Protein AF-A0A1V6MIN6-F1 (afdb_monomer)

Nearest PDB structures (foldseek):
  6jpa-assembly1_E  TM=4.169E-01  e=8.952E+00  Oryctolagus cuniculus
  7nsu-assembly1_D  TM=4.242E-01  e=9.442E+00  Escherichia coli

Organism: NCBI:txid114686

Solvent-accessible surface area (backbone atoms only — not comparable to full-atom values): 8311 Å² total; per-residue (Å²): 133,84,65,59,93,92,43,59,72,73,73,66,57,72,94,67,82,80,57,77,78,32,64,37,93,43,97,45,47,64,59,23,48,48,50,57,53,72,71,39,92,81,58,50,71,72,48,52,52,35,49,52,44,33,52,49,27,52,51,51,39,53,54,40,40,74,66,51,39,72,74,76,47,54,75,65,58,51,48,51,51,51,44,48,50,52,52,46,46,50,54,49,50,52,35,48,49,52,23,52,53,42,21,55,75,61,67,69,44,91,79,42,38,51,70,38,47,52,50,30,45,51,48,36,50,50,44,26,54,50,39,52,52,71,68,52,78,74,82,83,71,83,82,125

pLDDT: mean 88.22, std 13.12, range [36.19, 98.5]

Radius of gyration: 17.59 Å; Cα contacts (8 Å, |Δi|>4): 104; chains: 1; bounding box: 48×38×45 Å

Mean predicted aligned error: 6.22 Å

Secondary structure (DSSP, 8-state):
-PPPTT-GGGS---S-PPPGGGGSSSS-HHHHHHHHHHT-TT--HHHHHHHHHHHHHHHHHHHHIIIIIHHHS-HHHHHHHHHHHHHHHHHHHHHHHHHHHHHHHTTS-TTTTHHHHHHHHHHHHHHHHHHHHHTSPPGGGS--

Foldseek 3Di:
DDDPPPCVLVVVPQPDDDDPQQVDDDVDSLVSLLCVQCVDPLQDPLLVVLSVLLVVLVVVLVVLCVPPVVVPDDPSLVVVLVSVLSVLSVQLVVLVCQQVVQCVVVPVDVVTSVVSSVVNSVSSVVSSVVSNVSSDPDPVPPPD

Sequence (144 aa):
MSFPEGWEWLGEGPAWDPPAELRQPTQVWVHNLVVSMLSSEFLGNASVSLVGEVLTQYSEFNAWVATEGKRTLDARELLARAGALDTLTARAYEAWTAFRTRYEAEGRKVGAAEEERLALNATLRSIAAELEALRRPDERGMAG

Structure (mmCIF, N/CA/C/O backbone):
data_AF-A0A1V6MIN6-F1
#
_entry.id   AF-A0A1V6MIN6-F1
#
loop_
_atom_site.group_PDB
_atom_site.id
_atom_site.type_symbol
_atom_site.label_atom_id
_atom_site.label_alt_id
_atom_site.label_comp_id
_atom_site.label_asym_id
_atom_site.label_entity_id
_atom_site.label_seq_id
_atom_site.pdbx_PDB_ins_code
_atom_site.Cartn_x
_atom_site.Cartn_y
_atom_site.Cartn_z
_atom_site.occupancy
_atom_site.B_iso_or_equiv
_atom_site.auth_seq_id
_atom_site.auth_comp_id
_atom_site.auth_asym_id
_atom_site.auth_atom_id
_atom_site.pdbx_PDB_model_num
ATOM 1 N N . MET A 1 1 ? 0.755 -26.790 -19.795 1.00 55.09 1 MET A N 1
ATOM 2 C CA . MET A 1 1 ? 1.716 -26.594 -20.901 1.00 55.09 1 MET A CA 1
ATOM 3 C C . MET A 1 1 ? 3.072 -26.353 -20.264 1.00 55.09 1 MET A C 1
ATOM 5 O O . MET A 1 1 ? 3.109 -25.610 -19.295 1.00 55.09 1 MET A O 1
ATOM 9 N N . SER A 1 2 ? 4.137 -27.016 -20.716 1.00 75.81 2 SER A N 1
ATOM 10 C CA . SER A 1 2 ? 5.503 -26.710 -20.272 1.00 75.81 2 SER A CA 1
ATOM 11 C C . SER A 1 2 ? 6.017 -25.503 -21.054 1.00 75.81 2 SER A C 1
ATOM 13 O O . SER A 1 2 ? 5.891 -25.483 -22.280 1.00 75.81 2 SER A O 1
ATOM 15 N N . PHE A 1 3 ? 6.551 -24.499 -20.361 1.00 76.44 3 PHE A N 1
ATOM 16 C CA . PHE A 1 3 ? 7.199 -23.364 -21.016 1.00 76.44 3 PHE A CA 1
ATOM 17 C C . PHE A 1 3 ? 8.518 -23.805 -21.681 1.00 76.44 3 PHE A C 1
ATOM 19 O O . PHE A 1 3 ? 9.113 -24.790 -21.237 1.00 76.44 3 PHE A O 1
ATOM 26 N N . PRO A 1 4 ? 8.961 -23.125 -22.757 1.00 82.12 4 PRO A N 1
ATOM 27 C CA . PRO A 1 4 ? 10.313 -23.282 -23.291 1.00 82.12 4 PRO A CA 1
ATOM 28 C C . PRO A 1 4 ? 11.392 -22.985 -22.238 1.00 82.12 4 PRO A C 1
ATOM 30 O O . PRO A 1 4 ? 11.137 -22.258 -21.278 1.00 82.12 4 PRO A O 1
ATOM 33 N N . GLU A 1 5 ? 12.602 -23.500 -22.455 1.00 75.00 5 GLU A N 1
ATOM 34 C CA . GLU A 1 5 ? 13.760 -23.220 -21.598 1.00 75.00 5 GLU A CA 1
ATOM 35 C C . GLU A 1 5 ? 14.032 -21.704 -21.527 1.00 75.00 5 GLU A C 1
ATOM 37 O O . GLU A 1 5 ? 14.109 -21.024 -22.555 1.00 75.00 5 GLU A O 1
ATOM 42 N N . GLY A 1 6 ? 14.127 -21.160 -20.312 1.00 74.31 6 GLY A N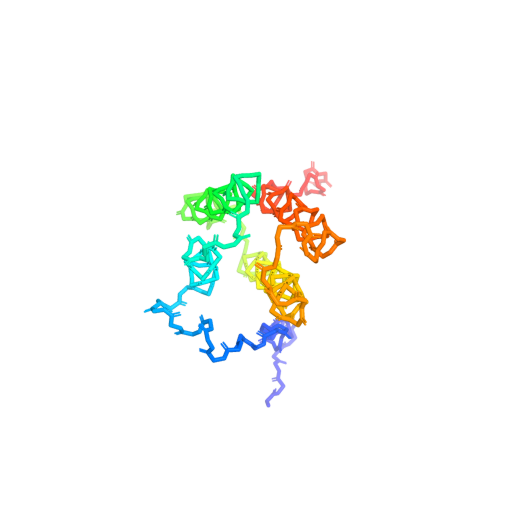 1
ATOM 43 C CA . GLY A 1 6 ? 14.308 -19.728 -20.051 1.00 74.31 6 GLY A CA 1
ATOM 44 C C . GLY A 1 6 ? 13.011 -18.908 -19.990 1.00 74.31 6 GLY A C 1
ATOM 45 O O . GLY A 1 6 ? 13.075 -17.686 -19.843 1.00 74.31 6 GLY A O 1
ATOM 46 N N . TRP A 1 7 ? 11.842 -19.546 -20.116 1.00 79.44 7 TRP A N 1
ATOM 47 C CA . TRP A 1 7 ? 10.507 -18.925 -20.043 1.00 79.44 7 TRP A CA 1
ATOM 48 C C . TRP A 1 7 ? 9.707 -19.383 -18.814 1.00 79.44 7 TRP A C 1
ATOM 50 O O . TRP A 1 7 ? 8.533 -19.048 -18.671 1.00 79.44 7 TRP A O 1
ATOM 60 N N . GLU A 1 8 ? 10.327 -20.134 -17.907 1.00 82.19 8 GLU A N 1
ATOM 61 C CA . GLU A 1 8 ? 9.694 -20.688 -16.706 1.00 82.19 8 GLU A CA 1
ATOM 62 C C . GLU A 1 8 ? 9.149 -19.590 -15.778 1.00 82.19 8 GLU A C 1
ATOM 64 O O . GLU A 1 8 ? 8.112 -19.779 -15.143 1.00 82.19 8 GLU A O 1
ATOM 69 N N . TRP A 1 9 ? 9.778 -18.410 -15.795 1.00 74.69 9 TRP A N 1
ATOM 70 C CA . TRP A 1 9 ? 9.371 -17.217 -15.044 1.00 74.69 9 TRP A CA 1
ATOM 71 C C . TRP A 1 9 ? 8.001 -16.653 -15.464 1.00 74.69 9 TRP A C 1
ATOM 73 O O . TRP A 1 9 ? 7.414 -15.868 -14.730 1.00 74.69 9 TRP A O 1
ATOM 83 N N . LEU A 1 10 ? 7.449 -17.059 -16.615 1.00 70.06 10 LEU A N 1
ATOM 84 C CA . LEU A 1 10 ? 6.085 -16.692 -17.026 1.00 70.06 10 LEU A CA 1
ATOM 85 C C . LEU A 1 10 ? 5.001 -17.520 -16.321 1.00 70.06 10 LEU A C 1
ATOM 87 O O . LEU A 1 10 ? 3.830 -17.143 -16.341 1.00 70.06 10 LEU A O 1
ATOM 91 N N . GLY A 1 11 ? 5.370 -18.658 -15.726 1.00 65.31 11 GLY A N 1
ATOM 92 C CA . GLY A 1 11 ? 4.480 -19.464 -14.888 1.00 65.31 11 GLY A CA 1
ATOM 93 C C . GLY A 1 11 ? 4.372 -18.953 -13.450 1.00 65.31 11 GLY A C 1
ATOM 94 O O . GLY A 1 11 ? 3.456 -19.350 -12.731 1.00 65.31 11 GLY A O 1
ATOM 95 N N . GLU A 1 12 ? 5.278 -18.062 -13.044 1.00 66.88 12 GLU A N 1
ATOM 96 C CA . GLU A 1 12 ? 5.282 -17.372 -11.755 1.00 66.88 12 GLU A CA 1
ATOM 97 C C . GLU A 1 12 ? 4.253 -16.229 -11.807 1.00 66.88 12 GLU A C 1
ATOM 99 O O . GLU A 1 12 ? 4.586 -15.048 -11.868 1.00 66.88 12 GLU A O 1
ATOM 104 N N . GLY A 1 13 ? 2.967 -16.586 -11.887 1.00 56.53 13 GLY A N 1
ATOM 105 C CA . GLY A 1 13 ? 1.870 -15.621 -11.796 1.00 56.53 13 GLY A CA 1
ATOM 106 C C . GLY A 1 13 ? 1.891 -14.855 -10.464 1.00 56.53 13 GLY A C 1
ATOM 107 O O . GLY A 1 13 ? 2.615 -15.243 -9.542 1.00 56.53 13 GLY A O 1
ATOM 108 N N . PRO A 1 14 ? 1.091 -13.780 -10.327 1.00 58.66 14 PRO A N 1
ATOM 109 C CA . PRO A 1 14 ? 1.035 -13.016 -9.087 1.00 58.66 14 PRO A CA 1
ATOM 110 C C . PRO A 1 14 ? 0.727 -13.959 -7.922 1.00 58.66 14 PRO A C 1
ATOM 112 O O . PRO A 1 14 ? -0.258 -14.697 -7.944 1.00 58.66 14 PRO A O 1
ATOM 115 N N . ALA A 1 15 ? 1.599 -13.958 -6.913 1.00 68.50 15 ALA A N 1
ATOM 116 C CA . ALA A 1 15 ? 1.513 -14.886 -5.784 1.00 68.50 15 ALA A CA 1
ATOM 117 C C . ALA A 1 15 ? 0.253 -14.668 -4.925 1.00 68.50 15 ALA A C 1
ATOM 119 O O . ALA A 1 15 ? -0.088 -15.512 -4.097 1.00 68.50 15 ALA A O 1
ATOM 120 N N . TRP A 1 16 ? -0.432 -13.539 -5.116 1.00 82.12 16 TRP A N 1
ATOM 121 C CA . TRP A 1 16 ? -1.576 -13.116 -4.330 1.00 82.12 16 TRP A CA 1
ATOM 122 C C . TRP A 1 16 ? -2.789 -12.834 -5.218 1.00 82.12 16 TRP A C 1
ATOM 124 O O . TRP A 1 16 ? -2.714 -12.042 -6.156 1.00 82.12 16 TRP A O 1
ATOM 134 N N . ASP A 1 17 ? -3.917 -13.469 -4.892 1.00 85.62 17 ASP A N 1
ATOM 135 C CA . ASP A 1 17 ? -5.219 -13.141 -5.471 1.00 85.62 17 ASP A CA 1
ATOM 136 C C . ASP A 1 17 ? -5.906 -12.086 -4.586 1.00 85.62 17 ASP A C 1
ATOM 138 O O . ASP A 1 17 ? -6.202 -12.373 -3.418 1.00 85.62 17 ASP A O 1
ATOM 142 N N . PRO A 1 18 ? -6.164 -10.867 -5.092 1.00 87.06 18 PRO A N 1
ATOM 143 C CA . PRO A 1 18 ? -6.793 -9.821 -4.303 1.00 87.06 18 PRO A CA 1
ATOM 144 C C . PRO A 1 18 ? -8.218 -10.223 -3.883 1.00 87.06 18 PRO A C 1
ATOM 146 O O . PRO A 1 18 ? -9.018 -10.690 -4.710 1.00 87.06 18 PRO A O 1
ATOM 149 N N . PRO A 1 19 ? -8.593 -9.960 -2.621 1.00 92.00 19 PRO A N 1
ATOM 150 C CA . PRO A 1 19 ? -9.938 -10.206 -2.117 1.00 92.00 19 PRO A CA 1
ATOM 151 C C . PRO A 1 19 ? -10.970 -9.359 -2.864 1.00 92.00 19 PRO A C 1
ATOM 153 O O . PRO A 1 19 ? -10.662 -8.299 -3.414 1.00 92.00 19 PRO A O 1
ATOM 156 N N . ALA A 1 20 ? -12.223 -9.819 -2.863 1.00 92.19 20 ALA A N 1
ATOM 157 C CA . ALA A 1 20 ? -13.299 -9.217 -3.648 1.00 92.19 20 ALA A CA 1
ATOM 158 C C . ALA A 1 20 ? -13.483 -7.714 -3.373 1.00 92.19 20 ALA A C 1
ATOM 160 O O . ALA A 1 20 ? -13.708 -6.952 -4.313 1.00 92.19 20 ALA A O 1
ATOM 161 N N . GLU A 1 21 ? -13.324 -7.272 -2.121 1.00 90.56 21 GLU A N 1
ATOM 162 C CA . GLU A 1 21 ? -13.431 -5.855 -1.751 1.00 90.56 21 GLU A CA 1
ATOM 163 C C . GLU A 1 21 ? -12.369 -4.948 -2.387 1.00 90.56 21 GLU A C 1
ATOM 165 O O . GLU A 1 21 ? -12.627 -3.763 -2.573 1.00 90.56 21 GLU A O 1
ATOM 170 N N . LEU A 1 22 ? -11.206 -5.482 -2.773 1.00 93.12 22 LEU A N 1
ATOM 171 C CA . LEU A 1 22 ? -10.151 -4.718 -3.444 1.00 93.12 22 LEU A CA 1
ATOM 172 C C . LEU A 1 22 ? -10.257 -4.740 -4.967 1.00 93.12 22 LEU A C 1
ATOM 174 O O . LEU A 1 22 ? -9.479 -4.066 -5.643 1.00 93.12 22 LEU A O 1
ATOM 178 N N . ARG A 1 23 ? -11.219 -5.472 -5.5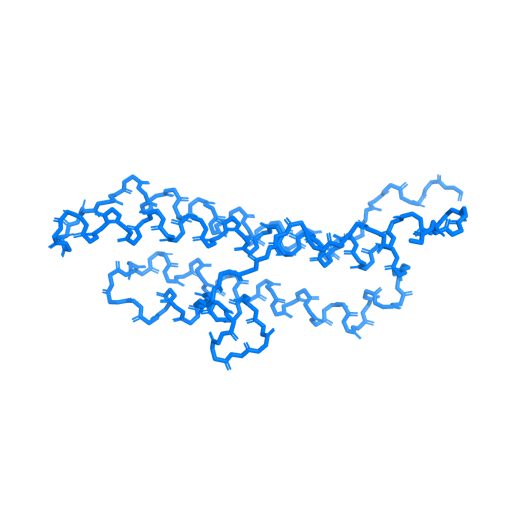35 1.00 92.44 23 ARG A N 1
ATOM 179 C CA . ARG A 1 23 ? -11.437 -5.533 -6.991 1.00 92.44 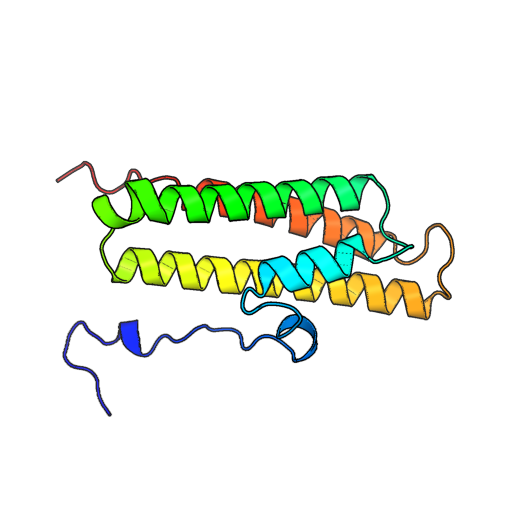23 ARG A CA 1
ATOM 180 C C . ARG A 1 23 ? -12.277 -4.367 -7.521 1.00 92.44 23 ARG A C 1
ATOM 182 O O . ARG A 1 23 ? -12.523 -4.296 -8.721 1.00 92.44 23 ARG A O 1
ATOM 189 N N . GLN A 1 24 ? -12.746 -3.483 -6.642 1.00 91.69 24 GLN A N 1
ATOM 190 C CA . GLN A 1 24 ? -13.551 -2.295 -6.932 1.00 91.69 24 GLN A CA 1
ATOM 191 C C . GLN A 1 24 ? -13.097 -1.139 -6.021 1.00 91.69 24 GLN A C 1
ATOM 193 O O . GLN A 1 24 ? -12.558 -1.405 -4.949 1.00 91.69 24 GLN A O 1
ATOM 198 N N . PRO A 1 25 ? -13.310 0.138 -6.391 1.00 91.62 25 PRO A N 1
ATOM 199 C CA . PRO A 1 25 ? -14.024 0.617 -7.582 1.00 91.62 25 PRO A CA 1
ATOM 200 C C . PRO A 1 25 ? -13.189 0.653 -8.871 1.00 91.62 25 PRO A C 1
ATOM 202 O O . PRO A 1 25 ? -13.746 0.825 -9.951 1.00 91.62 25 PRO A O 1
ATOM 205 N N . THR A 1 26 ? -11.866 0.515 -8.791 1.00 92.31 26 THR A N 1
ATOM 206 C CA . THR A 1 26 ? -10.972 0.580 -9.960 1.00 92.31 26 THR A CA 1
ATOM 207 C C . THR A 1 26 ? -10.355 -0.780 -10.284 1.00 92.31 26 THR A C 1
ATOM 209 O O . THR A 1 26 ? -10.455 -1.720 -9.501 1.00 92.31 26 THR A O 1
ATOM 212 N N . GLN A 1 27 ? -9.659 -0.881 -11.419 1.00 89.31 27 GLN A N 1
ATOM 213 C CA . GLN A 1 27 ? -8.839 -2.055 -11.753 1.00 89.31 27 GLN A CA 1
ATOM 214 C C . GLN A 1 27 ? -7.483 -2.073 -11.018 1.00 89.31 27 GLN A C 1
ATOM 216 O O . GLN A 1 27 ? -6.706 -3.002 -11.195 1.00 89.31 27 GLN A O 1
ATOM 221 N N . VAL A 1 28 ? -7.180 -1.048 -10.212 1.00 91.12 28 VAL A N 1
ATOM 222 C CA . VAL A 1 28 ? -5.896 -0.882 -9.522 1.00 91.12 28 VAL A CA 1
ATOM 223 C C . VAL A 1 28 ? -6.085 -1.138 -8.028 1.00 91.12 28 VAL A C 1
ATOM 225 O O . VAL A 1 28 ? -6.640 -0.309 -7.306 1.00 91.12 28 VAL A O 1
ATOM 228 N N . TRP A 1 29 ? -5.606 -2.284 -7.544 1.00 93.25 29 TRP A N 1
ATOM 229 C CA . TRP A 1 29 ? -5.883 -2.755 -6.180 1.00 93.25 29 TRP A CA 1
ATOM 230 C C . TRP A 1 29 ? -5.302 -1.837 -5.102 1.00 93.25 29 TRP A C 1
ATOM 232 O O . TRP A 1 29 ? -5.976 -1.566 -4.110 1.00 93.25 29 TRP A O 1
ATOM 242 N N . VAL A 1 30 ? -4.110 -1.273 -5.332 1.00 93.69 30 VAL A N 1
ATOM 243 C CA . VAL A 1 30 ? -3.514 -0.261 -4.441 1.00 93.69 30 VAL A CA 1
ATOM 244 C C . VAL A 1 30 ? -4.432 0.944 -4.267 1.00 93.69 30 VAL A C 1
ATOM 246 O O . VAL A 1 30 ? -4.639 1.392 -3.141 1.00 93.69 30 VAL A O 1
ATOM 249 N N . HIS A 1 31 ? -5.026 1.459 -5.348 1.00 95.25 31 HIS A N 1
ATOM 250 C CA . HIS A 1 31 ? -5.943 2.597 -5.253 1.00 95.25 31 HIS A CA 1
ATOM 251 C C . HIS A 1 31 ? -7.173 2.242 -4.422 1.00 95.25 31 HIS A C 1
ATOM 253 O O . HIS A 1 31 ? -7.580 3.015 -3.560 1.00 95.25 31 HIS A O 1
ATOM 259 N N . ASN A 1 32 ? -7.742 1.061 -4.649 1.00 96.19 32 ASN A N 1
ATOM 260 C CA . ASN A 1 32 ? -8.926 0.607 -3.929 1.00 96.19 32 ASN A CA 1
ATOM 261 C C . ASN A 1 32 ? -8.639 0.426 -2.429 1.00 96.19 32 ASN A C 1
ATOM 263 O O . ASN A 1 32 ? -9.444 0.835 -1.592 1.00 96.19 32 ASN A O 1
ATOM 267 N N . LEU A 1 33 ? -7.460 -0.101 -2.081 1.00 96.50 33 LEU A N 1
ATOM 268 C CA . LEU A 1 33 ? -7.007 -0.232 -0.698 1.00 96.50 33 LEU A CA 1
ATOM 269 C C . LEU A 1 33 ? -6.808 1.137 -0.034 1.00 96.50 33 LEU A C 1
ATOM 271 O O . LEU A 1 33 ? -7.297 1.364 1.073 1.00 96.50 33 LEU A O 1
ATOM 275 N N . VAL A 1 34 ? -6.147 2.073 -0.719 1.00 96.44 34 VAL A N 1
ATOM 276 C CA . VAL A 1 34 ? -5.973 3.452 -0.240 1.00 96.44 34 VAL A CA 1
ATOM 277 C C . VAL A 1 34 ? -7.326 4.124 -0.004 1.00 96.44 34 VAL A C 1
ATOM 279 O O . VAL A 1 34 ? -7.539 4.704 1.057 1.00 96.44 34 VAL A O 1
ATOM 282 N N . VAL A 1 35 ? -8.270 3.995 -0.940 1.00 95.94 35 VAL A N 1
ATOM 283 C CA . VAL A 1 35 ? -9.634 4.524 -0.787 1.00 95.94 35 VAL A CA 1
ATOM 284 C C . VAL A 1 35 ? -10.332 3.898 0.419 1.00 95.94 35 VAL A C 1
ATOM 286 O O . VAL A 1 35 ? -10.949 4.625 1.196 1.00 95.94 35 VAL A O 1
ATOM 289 N N . SER A 1 36 ? -10.208 2.582 0.617 1.00 95.25 36 SER A N 1
ATOM 290 C CA . SER A 1 36 ? -10.781 1.883 1.775 1.00 95.25 36 SER A CA 1
ATOM 291 C C . SER A 1 36 ? -10.247 2.435 3.101 1.00 95.25 36 SER A C 1
ATOM 293 O O . SER A 1 36 ? -11.036 2.715 4.003 1.00 95.25 36 SER A O 1
ATOM 295 N N . MET A 1 37 ? -8.933 2.656 3.204 1.00 96.56 37 MET A N 1
ATOM 296 C CA . MET A 1 37 ? -8.310 3.206 4.412 1.00 96.56 37 MET A CA 1
ATOM 297 C C . MET A 1 37 ? -8.671 4.678 4.641 1.00 96.56 37 MET A C 1
ATOM 299 O O . MET A 1 37 ? -8.993 5.057 5.761 1.00 96.56 37 MET A O 1
ATOM 303 N N . LEU A 1 38 ? -8.645 5.514 3.599 1.00 95.31 38 LEU A N 1
ATOM 304 C CA . LEU A 1 38 ? -8.933 6.951 3.722 1.00 95.31 38 LEU A CA 1
ATOM 305 C C . LEU A 1 38 ? -10.416 7.254 3.954 1.00 95.31 38 LEU A C 1
ATOM 307 O O . LEU A 1 38 ? -10.746 8.297 4.507 1.00 95.31 38 LEU A O 1
ATOM 311 N N . SER A 1 39 ? -11.305 6.346 3.550 1.00 92.75 39 SER A N 1
ATOM 312 C CA . SER A 1 39 ? -12.745 6.460 3.815 1.00 92.75 39 SER A CA 1
ATOM 313 C C . SER A 1 39 ? -13.130 5.974 5.218 1.00 92.75 39 SER A C 1
ATOM 315 O O . SER A 1 39 ? -14.303 6.024 5.582 1.00 92.75 39 SER A O 1
ATOM 317 N N . SER A 1 40 ? -12.173 5.472 6.005 1.00 89.00 40 SER A N 1
ATOM 318 C CA . SER A 1 40 ? -12.414 5.027 7.373 1.00 89.00 40 SER A CA 1
ATOM 319 C C . SER A 1 40 ? -12.402 6.200 8.355 1.00 89.00 40 SER A C 1
ATOM 321 O O . SER A 1 40 ? -11.411 6.914 8.488 1.00 89.00 40 SER A O 1
ATOM 323 N N . GLU A 1 41 ? -13.482 6.335 9.125 1.00 85.00 41 GLU A N 1
ATOM 324 C CA . GLU A 1 41 ? -13.621 7.350 10.180 1.00 85.00 41 GLU A CA 1
ATOM 325 C C . GLU A 1 41 ? -12.693 7.121 11.385 1.00 85.00 41 GLU A C 1
ATOM 327 O O . GLU A 1 41 ? -12.564 7.986 12.250 1.00 85.00 41 GLU A O 1
ATOM 332 N N . PHE A 1 42 ? -12.060 5.951 11.472 1.00 83.25 42 PHE A N 1
ATOM 333 C CA . PHE A 1 42 ? -11.260 5.533 12.622 1.00 83.25 42 PHE A CA 1
ATOM 334 C C . PHE A 1 42 ? -9.751 5.522 12.352 1.00 83.25 42 PHE A C 1
ATOM 336 O O . PHE A 1 42 ? -8.963 5.183 13.238 1.00 83.25 42 PHE A O 1
ATOM 343 N N . LEU A 1 43 ? -9.321 5.927 11.154 1.00 88.25 43 LEU A N 1
ATOM 344 C CA . LEU A 1 43 ? -7.907 6.121 10.859 1.00 88.25 43 LEU A CA 1
ATOM 345 C C . LEU A 1 43 ? -7.414 7.436 11.487 1.00 88.25 43 LEU A C 1
ATOM 347 O O . LEU A 1 43 ? -7.900 8.519 11.172 1.00 88.25 43 LEU A O 1
ATOM 351 N N . GLY A 1 44 ? -6.413 7.368 12.366 1.00 90.12 44 GLY A N 1
ATOM 352 C CA . GLY A 1 44 ? -5.791 8.576 12.918 1.00 90.12 44 GLY A CA 1
ATOM 353 C C . GLY A 1 44 ? -4.943 9.326 11.881 1.00 90.12 44 GLY A C 1
ATOM 354 O O . GLY A 1 44 ? -4.403 8.719 10.957 1.00 90.12 44 GLY A O 1
ATOM 355 N N . ASN A 1 45 ? -4.730 10.634 12.078 1.00 93.44 45 ASN A N 1
ATOM 356 C CA . ASN A 1 45 ? -3.976 11.492 11.144 1.00 93.44 45 ASN A CA 1
ATOM 357 C C . ASN A 1 45 ? -2.578 10.956 10.780 1.00 93.44 45 ASN A C 1
ATOM 359 O O . ASN A 1 45 ? -2.135 11.105 9.644 1.00 93.44 45 ASN A O 1
ATOM 363 N N . ALA A 1 46 ? -1.885 10.308 11.722 1.00 94.19 46 ALA A N 1
ATOM 364 C CA . ALA A 1 46 ? -0.583 9.693 11.455 1.00 94.19 46 ALA A CA 1
ATOM 365 C C . ALA A 1 46 ? -0.683 8.558 10.420 1.00 94.19 46 ALA A C 1
ATOM 367 O O . ALA A 1 46 ? 0.127 8.483 9.501 1.00 94.19 46 ALA A O 1
ATOM 368 N N . SER A 1 47 ? -1.702 7.707 10.544 1.00 96.00 47 SER A N 1
ATOM 369 C CA . SER A 1 47 ? -1.987 6.635 9.591 1.00 96.00 47 SER A CA 1
ATOM 370 C C . SER A 1 47 ? -2.419 7.207 8.240 1.00 96.00 47 SER A C 1
ATOM 372 O O . SER A 1 47 ? -1.931 6.754 7.213 1.00 96.00 47 SER A O 1
ATOM 374 N N . VAL A 1 48 ? -3.249 8.259 8.233 1.00 97.12 48 VAL A N 1
ATOM 375 C CA . VAL A 1 48 ? -3.667 8.959 7.001 1.00 97.12 48 VAL A CA 1
ATOM 376 C C . VAL A 1 48 ? -2.456 9.494 6.233 1.00 97.12 48 VAL A C 1
ATOM 378 O O . VAL A 1 48 ? -2.358 9.292 5.024 1.00 97.12 48 VAL A O 1
ATOM 381 N N . SER A 1 49 ? -1.502 10.118 6.930 1.00 98.00 49 SER A N 1
ATOM 382 C CA .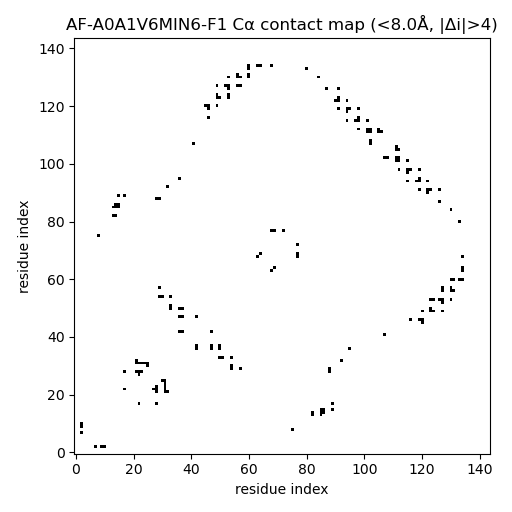 SER A 1 49 ? -0.263 10.611 6.317 1.00 98.00 49 SER A CA 1
ATOM 383 C C . SER A 1 49 ? 0.544 9.484 5.666 1.00 98.00 49 SER A C 1
ATOM 385 O O . SER A 1 49 ? 1.013 9.645 4.544 1.00 98.00 49 SER A O 1
ATOM 387 N N . LEU A 1 50 ? 0.674 8.336 6.339 1.00 98.31 50 LEU A N 1
ATOM 388 C CA . LEU A 1 50 ? 1.395 7.171 5.812 1.00 98.31 50 LEU A CA 1
ATOM 389 C C . LEU A 1 50 ? 0.686 6.546 4.603 1.00 98.31 50 LEU A C 1
ATOM 391 O O . LEU A 1 50 ? 1.339 6.142 3.647 1.00 98.31 50 LEU A O 1
ATOM 395 N N . VAL A 1 51 ? -0.648 6.502 4.603 1.00 98.19 51 VAL A N 1
ATOM 396 C CA . VAL A 1 51 ? -1.424 6.062 3.434 1.00 98.19 51 VAL A CA 1
ATOM 397 C C . VAL A 1 51 ? -1.187 6.992 2.237 1.00 98.19 51 VAL A C 1
ATOM 399 O O . VAL A 1 51 ? -0.998 6.519 1.116 1.00 98.19 51 VAL A O 1
ATOM 402 N N . GLY A 1 52 ? -1.142 8.307 2.470 1.00 97.88 52 GLY A N 1
ATOM 403 C CA . GLY A 1 52 ? -0.790 9.291 1.443 1.00 97.88 52 GLY A CA 1
ATOM 404 C C . GLY A 1 52 ? 0.632 9.111 0.902 1.00 97.88 52 GLY A C 1
ATOM 405 O O . GLY A 1 52 ? 0.857 9.225 -0.304 1.00 97.88 52 GLY A O 1
ATOM 406 N N . GLU A 1 53 ? 1.582 8.768 1.770 1.00 97.88 53 GLU A N 1
ATOM 407 C CA . GLU A 1 53 ? 2.960 8.460 1.382 1.00 97.88 53 GLU A CA 1
ATOM 408 C C . GLU A 1 53 ? 3.031 7.210 0.494 1.00 97.88 53 GLU A C 1
ATOM 410 O O . GLU A 1 53 ? 3.625 7.261 -0.580 1.00 97.88 53 GLU A O 1
ATOM 415 N N . VAL A 1 54 ? 2.338 6.124 0.861 1.00 97.94 54 VAL A N 1
ATOM 416 C CA . VAL A 1 54 ? 2.235 4.913 0.026 1.00 97.94 54 VAL A CA 1
ATOM 417 C C . VAL A 1 54 ? 1.644 5.233 -1.350 1.00 97.94 54 VAL A C 1
ATOM 419 O O . VAL A 1 54 ? 2.195 4.802 -2.364 1.00 97.94 54 VAL A O 1
ATOM 422 N N . LEU A 1 55 ? 0.564 6.021 -1.418 1.00 97.75 55 LEU A N 1
ATOM 423 C CA . LEU A 1 55 ? -0.037 6.427 -2.696 1.00 97.75 55 LEU A CA 1
ATOM 424 C C . LEU A 1 55 ? 0.931 7.262 -3.548 1.00 97.75 55 LEU A C 1
ATOM 426 O O . LEU A 1 55 ? 0.989 7.095 -4.770 1.00 97.75 55 LEU A O 1
ATOM 430 N N . THR A 1 56 ? 1.698 8.144 -2.908 1.00 97.88 56 THR A N 1
ATOM 431 C CA . THR A 1 56 ? 2.714 8.966 -3.575 1.00 97.88 56 THR A CA 1
ATOM 432 C C . THR A 1 56 ? 3.803 8.078 -4.169 1.00 97.88 56 THR A C 1
ATOM 434 O O . THR A 1 56 ? 4.043 8.139 -5.372 1.00 97.88 56 THR A O 1
ATOM 437 N N . GLN A 1 57 ? 4.385 7.177 -3.372 1.00 97.38 57 GLN A N 1
ATOM 438 C CA . GLN A 1 57 ? 5.438 6.269 -3.834 1.00 97.38 57 GLN A CA 1
ATOM 439 C C . GLN A 1 57 ? 4.946 5.315 -4.929 1.00 97.38 57 GLN A C 1
ATOM 441 O O . GLN A 1 57 ? 5.649 5.082 -5.911 1.00 97.38 57 GLN A O 1
ATOM 446 N N . TYR A 1 58 ? 3.708 4.827 -4.828 1.00 96.62 58 TYR A N 1
ATOM 447 C CA . TYR A 1 58 ? 3.070 4.041 -5.883 1.00 96.62 58 TYR A CA 1
ATOM 448 C C . TYR A 1 58 ? 2.941 4.824 -7.200 1.00 96.62 58 TYR A C 1
ATOM 450 O O . TYR A 1 58 ? 3.231 4.305 -8.284 1.00 96.62 58 TYR A O 1
ATOM 458 N N . SER A 1 59 ? 2.509 6.083 -7.118 1.00 96.50 59 SER A N 1
ATOM 459 C CA . SER A 1 59 ? 2.347 6.952 -8.288 1.00 96.50 59 SER A CA 1
ATOM 460 C C . SER A 1 59 ? 3.697 7.259 -8.935 1.00 96.50 59 SER A C 1
ATOM 462 O O . SER A 1 59 ? 3.836 7.174 -10.155 1.00 96.50 59 SER A O 1
ATOM 464 N N . GLU A 1 60 ? 4.714 7.544 -8.120 1.00 96.25 60 GLU A N 1
ATOM 465 C CA . GLU A 1 60 ? 6.082 7.763 -8.584 1.00 96.25 60 GLU A CA 1
ATOM 466 C C . GLU A 1 60 ? 6.692 6.508 -9.220 1.00 96.25 60 GLU A C 1
ATOM 468 O O . GLU A 1 60 ? 7.373 6.614 -10.240 1.00 96.25 60 GLU A O 1
ATOM 473 N N . PHE A 1 61 ? 6.425 5.316 -8.673 1.00 94.75 61 PHE A N 1
ATOM 474 C CA . PHE A 1 61 ? 6.838 4.048 -9.278 1.00 94.75 61 PHE A CA 1
ATOM 475 C C . PHE A 1 61 ? 6.245 3.879 -10.679 1.00 94.75 61 PHE A C 1
ATOM 477 O O . PHE A 1 61 ? 6.982 3.634 -11.633 1.00 94.75 61 PHE A O 1
ATOM 484 N N . ASN A 1 62 ? 4.937 4.087 -10.840 1.00 94.38 62 ASN A N 1
ATOM 485 C CA . ASN A 1 62 ? 4.285 3.969 -12.146 1.00 94.38 62 ASN A CA 1
ATOM 486 C C . ASN A 1 62 ? 4.783 5.019 -13.152 1.00 94.38 62 ASN A C 1
ATOM 488 O O . ASN A 1 62 ? 5.001 4.697 -14.323 1.00 94.38 62 ASN A O 1
ATOM 492 N N . ALA A 1 63 ? 5.011 6.258 -12.705 1.00 95.12 63 ALA A N 1
ATOM 493 C CA . ALA A 1 63 ? 5.588 7.311 -13.538 1.00 95.12 63 ALA A CA 1
ATOM 494 C C . ALA A 1 6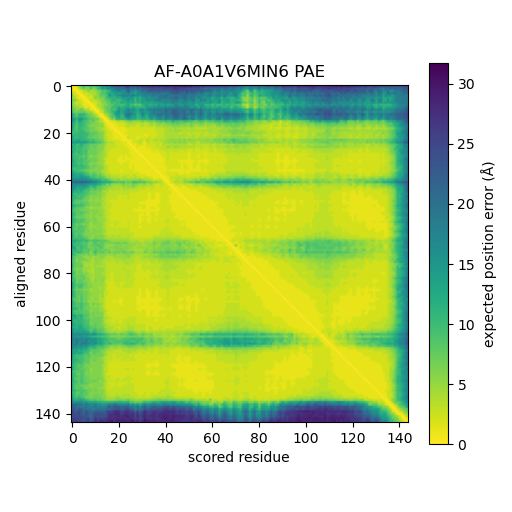3 ? 7.013 6.958 -13.997 1.00 95.12 63 ALA A C 1
ATOM 496 O O . ALA A 1 63 ? 7.358 7.139 -15.169 1.00 95.12 63 ALA A O 1
ATOM 497 N N . TRP A 1 64 ? 7.826 6.396 -13.100 1.00 94.50 64 TRP A N 1
ATOM 498 C CA . TRP A 1 64 ? 9.169 5.923 -13.423 1.00 94.50 64 TRP A CA 1
ATOM 499 C C . TRP A 1 64 ? 9.140 4.739 -14.399 1.00 94.50 64 TRP A C 1
ATOM 501 O O . TRP A 1 64 ? 9.841 4.781 -15.408 1.00 94.50 64 TRP A O 1
ATOM 511 N N . VAL A 1 65 ? 8.284 3.730 -14.187 1.00 92.06 65 VAL A N 1
ATOM 512 C CA . VAL A 1 65 ? 8.119 2.605 -15.129 1.00 92.06 65 VAL A CA 1
ATOM 513 C C . VAL A 1 65 ? 7.752 3.116 -16.524 1.00 92.06 65 VAL A C 1
ATOM 515 O O . VAL A 1 65 ? 8.308 2.654 -17.521 1.00 92.06 65 VAL A O 1
ATOM 518 N N . ALA A 1 66 ? 6.834 4.082 -16.609 1.00 90.50 66 ALA A N 1
ATOM 519 C CA . ALA A 1 66 ? 6.374 4.637 -17.878 1.00 90.50 66 ALA A CA 1
ATOM 520 C C . ALA A 1 66 ? 7.453 5.417 -18.647 1.00 90.50 66 ALA A C 1
ATOM 522 O O . ALA A 1 66 ? 7.365 5.500 -19.872 1.00 90.50 66 ALA A O 1
ATOM 523 N N . THR A 1 67 ? 8.446 5.978 -17.954 1.00 90.81 67 THR A N 1
ATOM 524 C CA . THR A 1 67 ? 9.469 6.855 -18.542 1.00 90.81 67 THR A CA 1
ATOM 525 C C . THR A 1 67 ? 10.822 6.162 -18.698 1.00 90.81 67 THR A C 1
ATOM 527 O O . THR A 1 67 ? 11.314 6.043 -19.819 1.00 90.81 67 THR A O 1
ATOM 530 N N . GLU A 1 68 ? 11.401 5.678 -17.601 1.00 89.19 68 GLU A N 1
ATOM 531 C CA . GLU A 1 68 ? 12.762 5.135 -17.541 1.00 89.19 68 GLU A CA 1
ATOM 532 C C . GLU A 1 68 ? 12.777 3.610 -17.416 1.00 89.19 68 GLU A C 1
ATOM 534 O O . GLU A 1 68 ? 13.574 2.944 -18.077 1.00 89.19 68 GLU A O 1
ATOM 539 N N . GLY A 1 69 ? 11.868 3.033 -16.623 1.00 86.00 69 GLY A N 1
ATOM 540 C CA . GLY A 1 69 ? 11.858 1.591 -16.357 1.00 86.00 69 GLY A CA 1
ATOM 541 C C . GLY A 1 69 ? 11.700 0.764 -17.634 1.00 86.00 69 GLY A C 1
ATOM 542 O O . GLY A 1 69 ? 12.472 -0.154 -17.869 1.00 86.00 69 GLY A O 1
ATOM 543 N N . LYS A 1 70 ? 10.788 1.145 -18.538 1.00 86.00 70 LYS A N 1
ATOM 544 C CA . LYS A 1 70 ? 10.629 0.483 -19.851 1.00 86.00 70 LYS A CA 1
ATOM 545 C C . LYS A 1 70 ? 11.836 0.612 -20.790 1.00 86.00 70 LYS A C 1
ATOM 547 O O . LYS A 1 70 ? 11.876 -0.079 -21.803 1.00 86.00 70 LYS A O 1
ATOM 552 N N . ARG A 1 71 ? 12.764 1.535 -20.518 1.00 88.06 71 ARG A N 1
ATOM 553 C CA . ARG A 1 71 ? 13.974 1.755 -21.329 1.00 88.06 71 ARG A CA 1
ATOM 554 C C . ARG A 1 71 ? 15.180 1.006 -20.777 1.00 88.06 71 ARG A C 1
ATOM 556 O O . ARG A 1 71 ? 16.061 0.657 -21.553 1.00 88.06 71 ARG A O 1
ATOM 563 N N . THR A 1 72 ? 15.224 0.826 -19.460 1.00 87.50 72 THR A N 1
ATOM 564 C CA . THR A 1 72 ? 16.387 0.299 -18.735 1.00 87.50 72 THR A CA 1
ATOM 565 C C . THR A 1 72 ? 16.219 -1.133 -18.26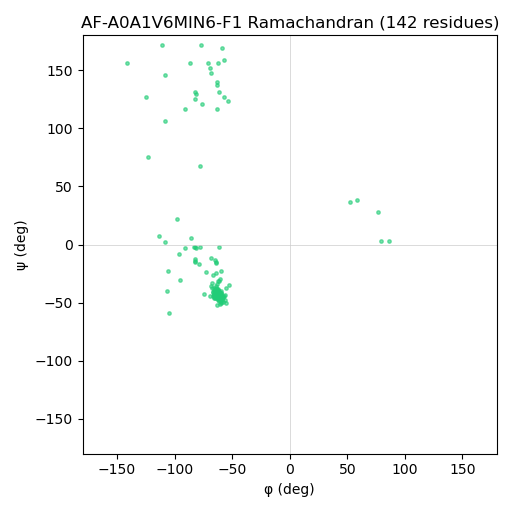3 1.00 87.50 72 THR A C 1
ATOM 567 O O . THR A 1 72 ? 17.227 -1.800 -18.069 1.00 87.50 72 THR A O 1
ATOM 570 N N . LEU A 1 73 ? 14.982 -1.603 -18.104 1.00 88.12 73 LEU A N 1
ATOM 571 C CA . LEU A 1 73 ? 14.686 -2.944 -17.625 1.00 88.12 73 LEU A CA 1
ATOM 572 C C . LEU A 1 73 ? 14.152 -3.844 -18.730 1.00 88.12 73 LEU A C 1
ATOM 574 O O . LEU A 1 73 ? 13.383 -3.411 -19.596 1.00 88.12 73 LEU A O 1
ATOM 578 N N . ASP A 1 74 ? 14.501 -5.122 -18.646 1.00 89.38 74 ASP A N 1
ATOM 579 C CA . ASP A 1 74 ? 13.886 -6.152 -19.468 1.00 89.38 74 ASP A CA 1
ATOM 580 C C . ASP A 1 74 ? 12.480 -6.545 -18.960 1.00 89.38 74 ASP A C 1
ATOM 582 O O . ASP A 1 74 ? 11.995 -6.120 -17.904 1.00 89.38 74 ASP A O 1
ATOM 586 N N . ALA A 1 75 ? 11.775 -7.363 -19.746 1.00 86.31 75 ALA A N 1
ATOM 587 C CA . ALA A 1 75 ? 10.419 -7.796 -19.411 1.00 86.31 75 ALA A CA 1
ATOM 588 C C . ALA A 1 75 ? 10.348 -8.614 -18.107 1.00 86.31 75 ALA A C 1
ATOM 590 O O . ALA A 1 75 ? 9.338 -8.548 -17.404 1.00 86.31 75 ALA A O 1
ATOM 591 N N . ARG A 1 76 ? 11.402 -9.365 -17.775 1.00 87.38 76 ARG A N 1
ATOM 592 C CA . ARG A 1 76 ? 11.472 -10.189 -16.566 1.00 87.38 76 ARG A CA 1
ATOM 593 C C . ARG A 1 76 ? 11.674 -9.313 -15.334 1.00 87.38 76 ARG A C 1
ATOM 595 O O . ARG A 1 76 ? 11.007 -9.518 -14.325 1.00 87.38 76 ARG A O 1
ATOM 602 N N . GLU A 1 77 ? 12.535 -8.308 -15.420 1.00 89.00 77 GLU A N 1
ATOM 603 C CA . GLU A 1 77 ? 12.774 -7.327 -14.361 1.00 89.00 77 GLU A CA 1
ATOM 604 C C . GLU A 1 77 ? 11.545 -6.454 -14.087 1.00 89.00 77 GLU A C 1
ATOM 606 O O . GLU A 1 77 ? 11.255 -6.132 -12.929 1.00 89.00 77 GLU A O 1
ATOM 611 N N . LEU A 1 78 ? 10.801 -6.087 -15.137 1.00 88.62 78 LEU A N 1
ATOM 612 C CA . LEU A 1 78 ? 9.516 -5.400 -15.006 1.00 88.62 78 LEU A CA 1
ATOM 613 C C . LEU A 1 78 ? 8.467 -6.296 -14.340 1.00 88.62 78 LEU A C 1
ATOM 615 O O . LEU A 1 78 ? 7.764 -5.832 -13.440 1.00 88.62 78 LEU A O 1
ATOM 619 N N . LEU A 1 79 ? 8.382 -7.573 -14.733 1.00 87.56 79 LEU A N 1
ATOM 620 C CA . LEU A 1 79 ? 7.454 -8.519 -14.113 1.00 87.56 79 LEU A CA 1
ATOM 621 C C . LEU A 1 79 ? 7.797 -8.759 -12.637 1.00 87.56 79 LEU A C 1
ATOM 623 O O . LEU A 1 79 ? 6.904 -8.737 -11.796 1.00 87.56 79 LEU A O 1
ATOM 627 N N . ALA A 1 80 ? 9.081 -8.907 -12.302 1.00 88.50 80 ALA A N 1
ATOM 628 C CA . ALA A 1 80 ? 9.530 -9.077 -10.922 1.00 88.50 80 ALA A CA 1
ATOM 629 C C . ALA A 1 80 ? 9.129 -7.885 -10.034 1.00 88.50 80 ALA A C 1
ATOM 631 O O . ALA A 1 80 ? 8.648 -8.070 -8.916 1.00 88.50 80 ALA A O 1
ATOM 632 N N . ARG A 1 81 ? 9.258 -6.653 -10.543 1.00 90.69 81 ARG A N 1
ATOM 633 C CA . ARG A 1 81 ? 8.822 -5.440 -9.829 1.00 90.69 81 ARG A CA 1
ATOM 634 C C . ARG A 1 81 ? 7.301 -5.348 -9.696 1.00 90.69 81 ARG A C 1
ATOM 636 O O . ARG A 1 81 ? 6.821 -4.896 -8.660 1.00 90.69 81 ARG A O 1
ATOM 643 N N . ALA A 1 82 ? 6.548 -5.801 -10.699 1.00 88.81 82 ALA A N 1
ATOM 644 C CA . ALA A 1 82 ? 5.093 -5.912 -10.599 1.00 88.81 82 ALA A CA 1
ATOM 645 C C . ALA A 1 82 ? 4.673 -6.938 -9.527 1.00 88.81 82 ALA A C 1
ATOM 647 O O . ALA A 1 82 ? 3.845 -6.626 -8.678 1.00 88.81 82 ALA A O 1
ATOM 648 N N . GLY A 1 83 ? 5.315 -8.109 -9.477 1.00 88.81 83 GLY A N 1
ATOM 649 C CA . GLY A 1 83 ? 5.065 -9.104 -8.427 1.00 88.81 83 GLY A CA 1
ATOM 650 C C . GLY A 1 83 ? 5.449 -8.615 -7.023 1.00 88.81 83 GLY A C 1
ATOM 651 O O . GLY A 1 83 ? 4.754 -8.896 -6.042 1.00 88.81 83 GLY A O 1
ATOM 652 N N . ALA A 1 84 ? 6.521 -7.823 -6.911 1.00 91.50 84 ALA A N 1
ATOM 653 C CA . ALA A 1 84 ? 6.880 -7.164 -5.657 1.00 91.50 84 ALA A CA 1
ATOM 654 C C . ALA A 1 84 ? 5.790 -6.176 -5.215 1.00 91.50 84 ALA A C 1
ATOM 656 O O . ALA A 1 84 ? 5.380 -6.191 -4.057 1.00 91.50 84 ALA A O 1
ATOM 657 N N . LEU A 1 85 ? 5.264 -5.368 -6.138 1.00 91.69 85 LEU A N 1
ATOM 658 C CA . LEU A 1 85 ? 4.155 -4.454 -5.873 1.00 91.69 85 LEU A CA 1
ATOM 659 C C . LEU A 1 85 ? 2.890 -5.192 -5.390 1.00 91.69 85 LEU A C 1
ATOM 661 O O . LEU A 1 85 ? 2.257 -4.745 -4.428 1.00 91.69 85 LEU A O 1
ATOM 665 N N . ASP A 1 86 ? 2.547 -6.333 -5.989 1.00 90.69 86 ASP A N 1
ATOM 666 C CA . ASP A 1 86 ? 1.420 -7.160 -5.534 1.00 90.69 86 ASP A CA 1
ATOM 667 C C . ASP A 1 86 ? 1.644 -7.673 -4.105 1.00 90.69 86 ASP A C 1
ATOM 669 O O . ASP A 1 86 ? 0.756 -7.580 -3.257 1.00 90.69 86 ASP A O 1
ATOM 673 N N . THR A 1 87 ? 2.864 -8.121 -3.798 1.00 92.56 87 THR A N 1
ATOM 674 C CA . THR A 1 87 ? 3.254 -8.580 -2.453 1.00 92.56 87 THR A CA 1
ATOM 675 C C . THR A 1 87 ? 3.155 -7.460 -1.414 1.00 92.56 87 THR A C 1
ATOM 677 O O . THR A 1 87 ? 2.667 -7.669 -0.301 1.00 92.56 87 THR A O 1
ATOM 680 N N . LEU A 1 88 ? 3.590 -6.247 -1.764 1.00 95.00 88 LEU A N 1
ATOM 681 C CA . LEU A 1 88 ? 3.463 -5.075 -0.896 1.00 95.00 88 LEU A CA 1
ATOM 682 C C . LEU A 1 88 ? 1.990 -4.718 -0.658 1.00 95.00 88 LEU A C 1
ATOM 684 O O . LEU A 1 88 ? 1.595 -4.438 0.473 1.00 95.00 88 LEU A O 1
ATOM 688 N N . THR A 1 89 ? 1.162 -4.791 -1.700 1.00 94.62 89 THR A N 1
ATOM 689 C CA . THR A 1 89 ? -0.283 -4.536 -1.601 1.00 94.62 89 THR A CA 1
ATOM 690 C C . THR A 1 89 ? -0.970 -5.548 -0.686 1.00 94.62 89 THR A C 1
ATOM 692 O O . THR A 1 89 ? -1.763 -5.153 0.171 1.00 94.62 89 THR A O 1
ATOM 695 N N . ALA A 1 90 ? -0.616 -6.831 -0.806 1.00 95.19 90 ALA A N 1
ATOM 696 C CA . ALA A 1 90 ? -1.105 -7.898 0.063 1.00 95.19 90 ALA A CA 1
ATOM 697 C C . ALA A 1 90 ? -0.780 -7.620 1.539 1.00 95.19 90 ALA A C 1
ATOM 699 O O . ALA A 1 90 ? -1.675 -7.609 2.384 1.00 95.19 90 ALA A O 1
ATOM 700 N N . ARG A 1 91 ? 0.483 -7.285 1.839 1.00 96.81 91 ARG A N 1
ATOM 701 C CA . ARG A 1 91 ? 0.939 -6.949 3.201 1.00 96.81 91 ARG A CA 1
ATOM 702 C C . ARG A 1 91 ? 0.199 -5.746 3.788 1.00 96.81 91 ARG A C 1
ATOM 704 O O . ARG A 1 91 ? -0.182 -5.773 4.959 1.00 96.81 91 ARG A O 1
ATOM 711 N N . ALA A 1 92 ? -0.021 -4.692 2.996 1.00 97.12 92 ALA A N 1
ATOM 712 C CA . ALA A 1 92 ? -0.819 -3.547 3.440 1.00 97.12 92 ALA A CA 1
ATOM 713 C C . ALA A 1 92 ? -2.262 -3.959 3.752 1.00 97.12 92 ALA A C 1
ATOM 715 O O . ALA A 1 92 ? -2.805 -3.553 4.779 1.00 97.12 92 ALA A O 1
ATOM 716 N N . TYR A 1 93 ? -2.874 -4.775 2.890 1.00 97.25 93 TYR A N 1
ATOM 717 C CA . TYR A 1 93 ? -4.241 -5.250 3.082 1.00 97.25 93 TYR A CA 1
ATOM 718 C C . TYR A 1 93 ? -4.392 -6.111 4.342 1.00 97.25 93 TYR A C 1
ATOM 720 O O . TYR A 1 93 ? -5.351 -5.933 5.096 1.00 97.25 93 TYR A O 1
ATOM 728 N N . GLU A 1 94 ? -3.450 -7.015 4.603 1.00 97.25 94 GLU A N 1
ATOM 729 C CA . GLU A 1 94 ? -3.446 -7.860 5.801 1.00 97.25 94 GLU A CA 1
ATOM 730 C C . GLU A 1 94 ? -3.355 -7.020 7.078 1.00 97.25 94 GLU A C 1
ATOM 732 O O . GLU A 1 94 ? -4.173 -7.179 7.987 1.00 97.25 94 GLU A O 1
ATOM 737 N N . ALA A 1 95 ? -2.418 -6.067 7.125 1.00 97.75 95 ALA A N 1
ATOM 738 C CA . ALA A 1 95 ? -2.262 -5.169 8.267 1.00 97.75 95 ALA A CA 1
ATOM 739 C C . ALA A 1 95 ? -3.499 -4.277 8.473 1.00 97.75 95 ALA A C 1
ATOM 741 O O . ALA A 1 95 ? -3.961 -4.095 9.602 1.00 97.75 95 ALA A O 1
ATOM 742 N N . TRP A 1 96 ? -4.072 -3.761 7.382 1.00 97.38 96 TRP A N 1
ATOM 743 C CA . TRP A 1 96 ? -5.314 -2.990 7.415 1.00 97.38 96 TRP A CA 1
ATOM 744 C C . TRP A 1 96 ? -6.476 -3.819 7.968 1.00 97.38 96 TRP A C 1
ATOM 746 O O . TRP A 1 96 ? -7.211 -3.369 8.848 1.00 97.38 96 TRP A O 1
ATOM 756 N N . THR A 1 97 ? -6.616 -5.055 7.494 1.00 96.44 97 THR A N 1
ATOM 757 C CA . THR A 1 97 ? -7.681 -5.966 7.916 1.00 96.44 97 THR A CA 1
ATOM 758 C C . THR A 1 97 ? -7.550 -6.343 9.387 1.00 96.44 97 THR A C 1
ATOM 760 O O . THR A 1 97 ? -8.563 -6.354 10.089 1.00 96.44 97 THR A O 1
ATOM 763 N N . ALA A 1 98 ? -6.331 -6.596 9.872 1.00 96.75 98 ALA A N 1
ATOM 764 C CA . ALA A 1 98 ? -6.070 -6.878 11.282 1.00 96.75 98 ALA A CA 1
ATOM 765 C C . ALA A 1 98 ? -6.503 -5.706 12.176 1.00 96.75 98 ALA A C 1
ATOM 767 O O . ALA A 1 98 ? -7.293 -5.898 13.103 1.00 96.75 98 ALA A O 1
ATOM 768 N N . PHE A 1 99 ? -6.076 -4.485 11.836 1.00 96.62 99 PHE A N 1
ATOM 769 C CA . PHE A 1 99 ? -6.477 -3.281 12.561 1.00 96.62 99 PHE A CA 1
ATOM 770 C C . PHE A 1 99 ? -7.993 -3.066 12.534 1.00 96.62 99 PHE A C 1
ATOM 772 O O . PHE A 1 99 ? -8.603 -2.933 13.594 1.00 96.62 99 PHE A O 1
ATOM 779 N N . ARG A 1 100 ? -8.622 -3.095 11.350 1.00 95.44 100 ARG A N 1
ATOM 780 C CA . ARG A 1 100 ? -10.077 -2.927 11.202 1.00 95.44 100 ARG A CA 1
ATOM 781 C C . ARG A 1 100 ? -10.841 -3.935 12.060 1.00 95.44 100 ARG A C 1
ATOM 783 O O . ARG A 1 100 ? -11.718 -3.545 12.825 1.00 95.44 100 ARG A O 1
ATOM 790 N N . THR A 1 101 ? -10.485 -5.214 11.959 1.00 95.38 101 THR A N 1
ATOM 791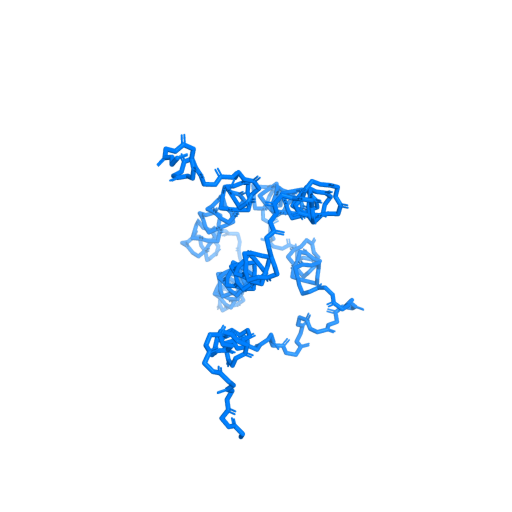 C CA . THR A 1 101 ? -11.169 -6.303 12.673 1.00 95.38 101 THR A CA 1
ATOM 792 C C . THR A 1 101 ? -11.067 -6.118 14.182 1.00 95.38 101 THR A C 1
ATOM 794 O O . THR A 1 101 ? -12.068 -6.228 14.892 1.00 95.38 101 THR A O 1
ATOM 797 N N . ARG A 1 102 ? -9.870 -5.794 14.688 1.00 95.50 102 ARG A N 1
ATOM 798 C CA . ARG A 1 102 ? -9.668 -5.567 16.119 1.00 95.50 102 ARG A CA 1
ATOM 799 C C . ARG A 1 102 ? -10.420 -4.332 16.607 1.00 95.50 102 ARG A C 1
ATOM 801 O O . ARG A 1 102 ? -11.096 -4.392 17.632 1.00 95.50 102 ARG A O 1
ATOM 808 N N . TYR A 1 103 ? -10.337 -3.234 15.864 1.00 93.69 103 TYR A N 1
ATOM 809 C CA . TYR A 1 103 ? -10.989 -1.978 16.217 1.00 93.69 103 TYR A CA 1
ATOM 810 C C . TYR A 1 103 ? -12.514 -2.138 16.317 1.00 93.69 103 TYR A C 1
ATOM 812 O O . TYR A 1 103 ? -13.151 -1.622 17.241 1.00 93.69 103 TYR A O 1
ATOM 820 N N . GLU A 1 104 ? -13.106 -2.908 15.400 1.00 93.56 104 GLU A N 1
ATOM 821 C CA . GLU A 1 104 ? -14.524 -3.260 15.447 1.00 93.56 104 GLU A CA 1
ATOM 822 C C . GLU A 1 104 ? -14.867 -4.167 16.634 1.00 93.56 104 GLU A C 1
ATOM 824 O O . GLU A 1 104 ? -15.841 -3.890 17.337 1.00 93.56 104 GLU A O 1
ATOM 829 N N . ALA A 1 105 ? -14.052 -5.190 16.913 1.00 94.00 105 ALA A N 1
ATOM 830 C CA . ALA A 1 105 ? -14.255 -6.097 18.046 1.00 94.00 105 ALA A CA 1
ATOM 831 C C . ALA A 1 105 ? -14.201 -5.382 19.410 1.00 94.00 105 ALA A C 1
ATOM 833 O O . ALA A 1 105 ? -14.908 -5.760 20.343 1.00 94.00 105 ALA A O 1
ATOM 834 N N . GLU A 1 106 ? -13.405 -4.319 19.527 1.00 93.12 106 GLU A N 1
ATOM 835 C CA . GLU A 1 106 ? -13.290 -3.502 20.742 1.00 93.12 106 GLU A CA 1
ATOM 836 C C . GLU A 1 106 ? -14.356 -2.393 20.850 1.00 93.12 106 GLU A C 1
ATOM 838 O O . GLU A 1 106 ? -14.353 -1.583 21.785 1.00 93.12 106 GLU A O 1
ATOM 843 N N . GLY A 1 107 ? -15.318 -2.372 19.923 1.00 90.31 107 GLY A N 1
ATOM 844 C CA . GLY A 1 107 ? -16.462 -1.466 19.963 1.00 90.31 107 GLY A CA 1
ATOM 845 C C . GLY A 1 107 ? -16.131 -0.038 19.541 1.00 90.31 107 GLY A C 1
ATOM 846 O O . GLY A 1 107 ? -16.796 0.890 20.000 1.00 90.31 107 GLY A O 1
ATOM 847 N N . ARG A 1 108 ? -15.120 0.145 18.680 1.00 88.81 108 ARG A N 1
ATOM 848 C CA . ARG A 1 108 ? -14.788 1.430 18.040 1.00 88.81 108 ARG A CA 1
ATOM 849 C C . ARG A 1 108 ? -14.471 2.558 19.032 1.00 88.81 108 ARG A C 1
ATOM 851 O O . ARG A 1 108 ? -14.869 3.708 18.852 1.00 88.81 108 ARG A O 1
ATOM 858 N N . LYS A 1 109 ? -13.783 2.223 20.125 1.00 87.31 109 LYS A N 1
ATOM 859 C CA . LYS A 1 109 ? -13.412 3.179 21.178 1.00 87.31 109 LYS A CA 1
ATOM 860 C C . LYS A 1 109 ? -12.094 3.878 20.857 1.00 87.31 109 LYS A C 1
ATOM 862 O O . LYS A 1 109 ? -11.244 3.353 20.144 1.00 87.31 109 LYS A O 1
ATOM 867 N N . VAL A 1 110 ? -11.898 5.065 21.424 1.00 81.31 110 VAL A N 1
ATOM 868 C CA . VAL A 1 110 ? -10.593 5.740 21.382 1.00 81.31 110 VAL A CA 1
ATOM 869 C C . VAL A 1 110 ? -9.557 4.870 22.098 1.00 81.31 110 VAL A C 1
ATOM 871 O O . VAL A 1 110 ? -9.813 4.399 23.204 1.00 81.31 110 VAL A O 1
ATOM 874 N N . GLY A 1 111 ? -8.405 4.656 21.459 1.00 82.00 111 GLY A N 1
ATOM 875 C CA . GLY A 1 111 ? -7.341 3.784 21.969 1.00 82.00 111 GLY A CA 1
ATOM 876 C C . GLY A 1 111 ? -7.578 2.287 21.745 1.00 82.00 111 GLY A C 1
ATOM 877 O O . GLY A 1 111 ? -6.759 1.487 22.186 1.00 82.00 111 GLY A O 1
ATOM 878 N N . ALA A 1 112 ? -8.667 1.905 21.070 1.00 88.44 112 ALA A N 1
ATOM 879 C CA . ALA A 1 112 ? -8.882 0.526 20.659 1.00 88.44 112 ALA A CA 1
ATOM 880 C C . ALA A 1 112 ? -7.889 0.101 19.570 1.00 88.44 112 ALA A C 1
ATOM 882 O O . ALA A 1 112 ? -7.530 0.914 18.712 1.00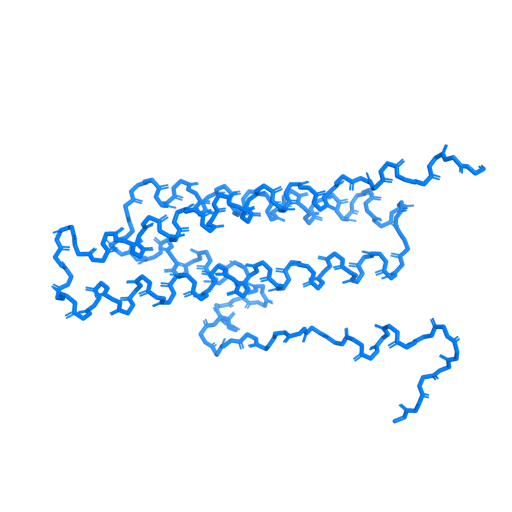 88.44 112 ALA A O 1
ATOM 883 N N . ALA A 1 113 ? -7.504 -1.177 19.577 1.00 93.50 113 ALA A N 1
ATOM 884 C CA . ALA A 1 113 ? -6.598 -1.778 18.594 1.00 93.50 113 ALA A CA 1
ATOM 885 C C . ALA A 1 113 ? -5.272 -1.010 18.423 1.00 93.50 113 ALA A C 1
ATOM 887 O O . ALA A 1 113 ? -4.769 -0.839 17.311 1.00 93.50 113 ALA A O 1
ATOM 888 N N . GLU A 1 114 ? -4.734 -0.465 19.519 1.00 93.25 114 GLU A N 1
ATOM 889 C CA . GLU A 1 114 ? -3.537 0.379 19.485 1.00 93.25 114 GLU A CA 1
ATOM 890 C C . GLU A 1 114 ? -2.311 -0.378 18.957 1.00 93.25 114 GLU A C 1
ATOM 892 O O . GLU A 1 114 ? -1.546 0.167 18.159 1.00 93.25 114 GLU A O 1
ATOM 897 N N . GLU A 1 115 ? -2.146 -1.644 19.344 1.00 95.50 115 GLU A N 1
ATOM 898 C CA . GLU A 1 115 ? -1.060 -2.499 18.856 1.00 95.50 115 GLU A CA 1
ATOM 899 C C . GLU A 1 115 ? -1.166 -2.715 17.342 1.00 95.50 115 GLU A C 1
ATOM 901 O O . GLU A 1 115 ? -0.195 -2.511 16.610 1.00 95.50 115 GLU A O 1
ATOM 906 N N . GLU A 1 116 ? -2.359 -3.035 16.840 1.00 97.25 116 GLU A N 1
ATOM 907 C CA . GLU A 1 116 ? -2.611 -3.228 15.415 1.00 97.25 116 GLU A CA 1
ATOM 908 C C . GLU A 1 116 ? -2.486 -1.921 14.630 1.00 97.25 116 GLU A C 1
ATOM 910 O O . GLU A 1 116 ? -2.021 -1.928 13.491 1.00 97.25 116 GLU A O 1
ATOM 915 N N . ARG A 1 117 ? -2.835 -0.781 15.231 1.00 95.88 117 ARG A N 1
ATOM 916 C CA . ARG A 1 117 ? -2.632 0.542 14.629 1.00 95.88 117 ARG A CA 1
ATOM 917 C C . ARG A 1 117 ? -1.146 0.858 14.476 1.00 95.88 117 ARG A C 1
ATOM 919 O O . ARG A 1 117 ? -0.725 1.373 13.439 1.00 95.88 117 ARG A O 1
ATOM 926 N N . LEU A 1 118 ? -0.338 0.561 15.494 1.00 96.69 118 LEU A N 1
ATOM 927 C CA . LEU A 1 118 ? 1.116 0.720 15.433 1.00 96.69 118 LEU A CA 1
ATOM 928 C C . LEU A 1 118 ? 1.733 -0.228 14.397 1.00 96.69 118 LEU A C 1
ATOM 930 O O . LEU A 1 118 ? 2.578 0.210 13.613 1.00 96.69 118 LEU A O 1
ATOM 934 N N . ALA A 1 119 ? 1.268 -1.478 14.340 1.00 97.75 119 ALA A N 1
ATOM 935 C CA . ALA A 1 119 ? 1.687 -2.451 13.336 1.00 97.75 119 ALA A CA 1
ATOM 936 C C . ALA A 1 119 ? 1.318 -2.001 11.913 1.00 97.75 119 ALA A C 1
ATOM 938 O O . ALA A 1 119 ? 2.174 -2.014 11.031 1.00 97.75 119 ALA A O 1
ATOM 939 N N . LEU A 1 120 ? 0.092 -1.511 11.697 1.00 97.94 120 LEU A N 1
ATOM 940 C CA . LEU A 1 120 ? -0.339 -0.926 10.425 1.00 97.94 120 LEU A CA 1
ATOM 941 C C . LEU A 1 120 ? 0.576 0.230 10.015 1.00 97.94 120 LEU A C 1
ATOM 943 O O . LEU A 1 120 ? 1.068 0.258 8.890 1.00 97.94 120 LEU A O 1
ATOM 947 N N . ASN A 1 121 ? 0.865 1.154 10.930 1.00 98.19 121 ASN A N 1
ATOM 948 C CA . ASN A 1 121 ? 1.749 2.284 10.645 1.00 98.19 121 ASN A CA 1
ATOM 949 C C . ASN A 1 121 ? 3.175 1.842 10.292 1.00 98.19 121 ASN A C 1
ATOM 951 O O . ASN A 1 121 ? 3.795 2.411 9.393 1.00 98.19 121 ASN A O 1
ATOM 955 N N . ALA A 1 122 ? 3.708 0.837 10.989 1.00 98.38 122 ALA A N 1
ATOM 956 C CA . ALA A 1 122 ? 5.016 0.273 10.676 1.00 98.38 122 ALA A CA 1
ATOM 957 C C . ALA A 1 122 ? 5.023 -0.383 9.287 1.00 98.38 122 ALA A C 1
ATOM 959 O O . ALA A 1 122 ? 5.931 -0.122 8.497 1.00 98.38 122 ALA A O 1
ATOM 960 N N . THR A 1 123 ? 3.983 -1.152 8.959 1.00 98.50 123 THR A N 1
ATOM 961 C CA . THR A 1 123 ? 3.816 -1.783 7.647 1.00 98.50 123 THR A CA 1
ATOM 962 C C . THR A 1 123 ? 3.709 -0.750 6.530 1.00 98.50 123 THR A C 1
ATOM 964 O O . THR A 1 123 ? 4.433 -0.862 5.546 1.00 98.50 123 THR A O 1
ATOM 967 N N . LEU A 1 124 ? 2.882 0.291 6.683 1.00 98.38 124 LEU A N 1
ATOM 968 C CA . LEU A 1 124 ? 2.743 1.348 5.674 1.00 98.38 124 LEU A CA 1
ATOM 969 C C . LEU A 1 124 ? 4.069 2.080 5.429 1.00 98.38 124 LEU A C 1
ATOM 971 O O . LEU A 1 124 ? 4.436 2.309 4.280 1.00 98.38 124 LEU A O 1
ATOM 975 N N . ARG A 1 125 ? 4.823 2.385 6.495 1.00 98.38 125 ARG A N 1
ATOM 976 C CA . ARG A 1 125 ? 6.152 3.003 6.374 1.00 98.38 125 ARG A CA 1
ATOM 977 C C . ARG A 1 125 ? 7.142 2.095 5.642 1.00 98.38 125 ARG A C 1
ATOM 979 O O . ARG A 1 125 ? 7.872 2.568 4.778 1.00 98.38 125 ARG A O 1
ATOM 986 N N . SER A 1 126 ? 7.160 0.803 5.979 1.00 98.19 126 SER A N 1
ATOM 987 C CA . SER A 1 126 ? 8.001 -0.188 5.292 1.00 98.19 126 SER A CA 1
ATOM 988 C C . SER A 1 126 ? 7.661 -0.249 3.806 1.00 98.19 126 SER A C 1
ATOM 990 O O . SER A 1 126 ? 8.548 -0.150 2.969 1.00 98.19 126 SER A O 1
ATOM 992 N N . ILE A 1 127 ? 6.371 -0.327 3.474 1.00 97.69 127 ILE A N 1
ATOM 993 C CA . ILE A 1 127 ? 5.897 -0.413 2.092 1.00 97.69 127 ILE A CA 1
ATOM 994 C C . ILE A 1 127 ? 6.259 0.837 1.293 1.00 97.69 127 ILE A C 1
ATOM 996 O O . ILE A 1 127 ? 6.701 0.707 0.157 1.00 97.69 127 ILE A O 1
ATOM 1000 N N . ALA A 1 128 ? 6.114 2.034 1.866 1.00 97.00 128 ALA A N 1
ATOM 1001 C CA . ALA A 1 128 ? 6.524 3.267 1.199 1.00 97.00 128 ALA A CA 1
ATOM 1002 C C . ALA A 1 128 ? 8.026 3.253 0.853 1.00 97.00 128 ALA A C 1
ATOM 1004 O O . ALA A 1 128 ? 8.394 3.529 -0.288 1.00 97.00 128 ALA A O 1
ATOM 1005 N N . ALA A 1 129 ? 8.880 2.851 1.799 1.00 97.31 129 ALA A N 1
ATOM 1006 C CA . ALA A 1 129 ? 10.321 2.735 1.571 1.00 97.31 129 ALA A CA 1
ATOM 1007 C C . ALA A 1 129 ? 10.675 1.643 0.541 1.00 97.31 129 ALA A C 1
ATOM 1009 O O . ALA A 1 129 ? 11.556 1.833 -0.297 1.0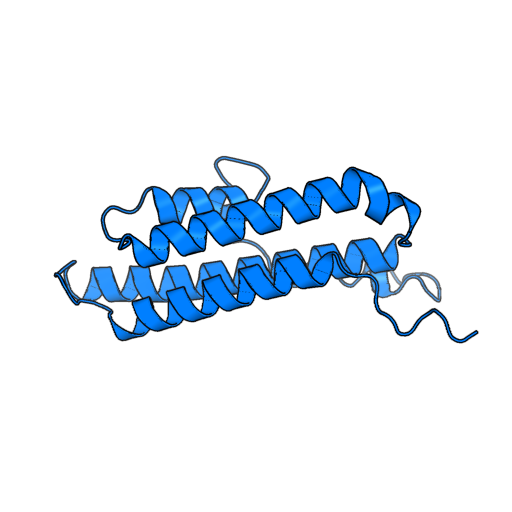0 97.31 129 ALA A O 1
ATOM 1010 N N . GLU A 1 130 ? 9.980 0.504 0.568 1.00 96.25 130 GLU A N 1
ATOM 1011 C CA . GLU A 1 130 ? 10.170 -0.584 -0.397 1.00 96.25 130 GLU A CA 1
ATOM 1012 C C . GLU A 1 130 ? 9.725 -0.164 -1.813 1.00 96.25 130 GLU A C 1
ATOM 1014 O O . GLU A 1 130 ? 10.441 -0.426 -2.778 1.00 96.25 130 GLU A O 1
ATOM 1019 N N . LEU A 1 131 ? 8.610 0.566 -1.953 1.00 95.00 131 LEU A N 1
ATOM 1020 C CA . LEU A 1 131 ? 8.165 1.148 -3.229 1.00 95.00 131 LEU A CA 1
ATOM 1021 C C . LEU A 1 131 ? 9.175 2.155 -3.787 1.00 95.00 131 LEU A C 1
ATOM 1023 O O . LEU A 1 131 ? 9.437 2.170 -4.992 1.00 95.00 131 LEU A O 1
ATOM 1027 N N . GLU A 1 132 ? 9.763 2.983 -2.923 1.00 94.69 132 GLU A N 1
ATOM 1028 C CA . GLU A 1 132 ? 10.847 3.878 -3.319 1.00 94.69 132 GLU A CA 1
ATOM 1029 C C . GLU A 1 132 ? 12.045 3.079 -3.854 1.00 94.69 132 GLU A C 1
ATOM 1031 O O . GLU A 1 132 ? 12.572 3.388 -4.927 1.00 94.69 132 GLU A O 1
ATOM 1036 N N . ALA A 1 133 ? 12.445 2.022 -3.141 1.00 94.00 133 ALA A N 1
ATOM 1037 C CA . ALA A 1 133 ? 13.577 1.178 -3.506 1.00 94.00 133 ALA A CA 1
ATOM 1038 C C . ALA A 1 133 ? 13.373 0.441 -4.840 1.00 94.00 133 ALA A C 1
ATOM 1040 O O . ALA A 1 133 ? 14.331 0.309 -5.598 1.00 94.00 133 ALA A O 1
ATOM 1041 N N . LEU A 1 134 ? 12.142 0.036 -5.185 1.00 91.44 134 LEU A N 1
ATOM 1042 C CA . LEU A 1 134 ? 11.839 -0.640 -6.458 1.00 91.44 134 LEU A CA 1
ATOM 1043 C C . LEU A 1 134 ? 12.188 0.195 -7.702 1.00 91.44 134 LEU A C 1
ATOM 1045 O O . LEU A 1 134 ? 12.394 -0.371 -8.780 1.00 91.44 134 LEU A O 1
ATOM 1049 N N . ARG A 1 135 ? 12.268 1.524 -7.568 1.00 89.94 135 ARG A N 1
ATOM 1050 C CA . ARG A 1 135 ? 12.663 2.439 -8.652 1.00 89.94 135 ARG A CA 1
ATOM 1051 C C . ARG A 1 135 ? 14.173 2.546 -8.839 1.00 89.94 135 ARG A C 1
ATOM 1053 O O . ARG A 1 135 ? 14.619 3.090 -9.847 1.00 89.94 135 ARG A O 1
ATOM 1060 N N . ARG A 1 136 ? 14.971 2.091 -7.871 1.00 80.62 136 ARG A N 1
ATOM 1061 C CA . ARG A 1 136 ? 16.429 2.176 -7.952 1.00 80.62 136 ARG A CA 1
ATOM 1062 C C . ARG A 1 136 ? 16.944 0.998 -8.794 1.00 80.62 136 ARG A C 1
ATOM 1064 O O . ARG A 1 136 ? 16.508 -0.136 -8.577 1.00 80.62 136 ARG A O 1
ATOM 1071 N N . PRO A 1 137 ? 17.821 1.235 -9.785 1.00 63.78 137 PRO A N 1
ATOM 1072 C CA . PRO A 1 137 ? 18.500 0.142 -10.466 1.00 63.78 137 PRO A CA 1
ATOM 1073 C C . PRO A 1 137 ? 19.384 -0.603 -9.459 1.00 63.78 137 PRO A C 1
ATOM 1075 O O . PRO A 1 137 ? 20.013 0.021 -8.603 1.00 63.78 137 PRO A O 1
ATOM 1078 N N . ASP A 1 138 ? 19.428 -1.933 -9.549 1.00 61.44 138 ASP A N 1
ATOM 1079 C CA . ASP A 1 138 ? 20.357 -2.721 -8.744 1.00 61.44 138 ASP A CA 1
ATOM 1080 C C . ASP A 1 138 ? 21.787 -2.340 -9.147 1.00 61.44 138 ASP A C 1
ATOM 1082 O O . ASP A 1 138 ? 22.220 -2.587 -10.272 1.00 61.44 138 ASP A O 1
ATOM 1086 N N . GLU A 1 139 ? 22.562 -1.772 -8.221 1.00 51.25 139 GLU A N 1
ATOM 1087 C CA . GLU A 1 139 ? 23.959 -1.362 -8.454 1.00 51.25 139 GLU A CA 1
ATOM 1088 C C . GLU A 1 139 ? 24.894 -2.537 -8.827 1.00 51.25 139 GLU A C 1
ATOM 1090 O O . GLU A 1 139 ? 26.074 -2.343 -9.112 1.00 51.25 139 GLU A O 1
ATOM 1095 N N . ARG A 1 140 ? 24.387 -3.776 -8.865 1.00 46.28 140 ARG A N 1
ATOM 1096 C CA . ARG A 1 140 ? 25.168 -4.997 -9.116 1.00 46.28 140 ARG A CA 1
ATOM 1097 C C . ARG A 1 140 ? 25.462 -5.277 -10.595 1.00 46.28 140 ARG A C 1
ATOM 1099 O O . ARG A 1 140 ? 26.165 -6.240 -10.877 1.00 46.28 140 ARG A O 1
ATOM 1106 N N . GLY A 1 141 ? 24.958 -4.464 -11.526 1.00 41.66 141 GLY A N 1
ATOM 1107 C CA . GLY A 1 141 ? 25.112 -4.687 -12.971 1.00 41.66 141 GLY A CA 1
ATOM 1108 C C . GLY A 1 141 ? 26.255 -3.937 -13.669 1.00 41.66 141 GLY A C 1
ATOM 1109 O O . GLY A 1 141 ? 26.513 -4.211 -14.834 1.00 41.66 141 GLY A O 1
ATOM 1110 N N . MET A 1 142 ? 26.952 -3.001 -13.008 1.00 39.72 142 MET A N 1
ATOM 1111 C CA . MET A 1 142 ? 27.976 -2.156 -13.662 1.00 39.72 142 MET A CA 1
ATOM 1112 C C . MET A 1 142 ? 29.428 -2.634 -13.475 1.00 39.72 142 MET A C 1
ATOM 1114 O O . MET A 1 142 ? 30.366 -1.851 -13.613 1.00 39.72 142 MET A O 1
ATOM 1118 N N . ALA A 1 143 ? 29.625 -3.916 -13.172 1.00 40.03 143 ALA A N 1
ATOM 1119 C CA . ALA A 1 143 ? 30.935 -4.562 -13.176 1.00 40.03 143 ALA A CA 1
ATOM 1120 C C . ALA A 1 143 ? 30.903 -5.773 -14.121 1.00 40.03 143 ALA A C 1
ATOM 1122 O O . ALA A 1 143 ? 30.814 -6.916 -13.675 1.00 40.03 143 ALA A O 1
ATOM 1123 N N . GLY A 1 144 ? 30.926 -5.506 -15.427 1.00 36.19 144 GLY A N 1
ATOM 1124 C CA . GLY A 1 144 ? 31.026 -6.504 -16.492 1.00 36.19 144 GLY A CA 1
ATOM 1125 C C . GLY A 1 144 ? 31.687 -5.907 -17.718 1.00 36.19 144 GLY A C 1
ATOM 1126 O O . GLY A 1 144 ? 31.158 -4.883 -18.200 1.00 36.19 144 GLY A O 1
#